Protein AF-A0A0F8Y8J8-F1 (afdb_monomer)

pLDDT: mean 90.87, std 8.99, range [53.91, 97.5]

Nearest PDB structures (foldseek):
  1yz7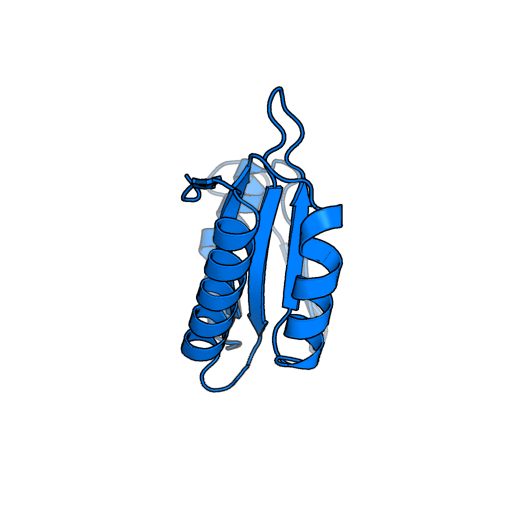-assembly1_A  TM=4.982E-01  e=6.741E-04  Pyrococcus abyssi
  8qzz-assembly1_B  TM=6.254E-01  e=1.191E-02  Homo sapiens
  1yz6-assembly1_A  TM=5.054E-01  e=4.763E-03  Pyrococcus abyssi
  8oz0-assembly1_D  TM=4.915E-01  e=3.578E-02  Homo sapiens
  6bwo-assembly1_A  TM=4.518E-01  e=1.399E+00  Lactiplantibacillus plantarum

Solvent-accessible surface area (backbone atoms only — not comparable to full-atom values): 7573 Å² total; per-residue (Å²): 78,78,40,94,78,50,88,63,59,28,48,76,46,76,57,90,94,44,77,47,78,47,66,48,88,52,66,70,42,28,50,48,39,41,61,76,54,48,43,62,65,46,60,76,65,75,73,54,75,46,76,51,62,36,32,34,24,80,54,60,71,80,78,48,46,67,58,54,53,52,47,40,71,74,37,73,74,44,49,75,46,78,46,76,49,92,67,99,55,68,34,34,37,39,38,33,33,21,70,68,43,85,66,29,66,67,51,42,53,50,51,52,53,51,52,54,50,54,39,49,76,65,68,25,46,80,41,80,69,130

Foldseek 3Di:
DDFPPDDDDWDWDDDPPDIDIGFDPDPVRRCCCCVVPVVVVCVVVDKDKDKDKWKKFPDAPVLCVVVVVVLCVVCVQKDWDKDFDPDPGGMIMIMIMHIRDDVRVVSRVVSVVSSVVSCVVVVMGIGGDD

Sequence (130 aa):
LPNSVGTAPGVKIKEQATEIYILPGVPTEMKSIFRNIITPLLKEKKGKFIEKGFLFSGIGESQIAPYTSELENKYPQLWIKTHPRIGLSVEVEVSVTAFNVENGEGLVDKAINEIKKIIKNLDGKLKERD

Radius of gyration: 19.59 Å; Cα contacts (8 Å, |Δi|>4): 192; chains: 1; bounding box: 46×25×53 Å

Mean predicted aligned error: 6.64 Å

Structure (mmCIF, N/CA/C/O backbone):
data_AF-A0A0F8Y8J8-F1
#
_entry.id   AF-A0A0F8Y8J8-F1
#
loop_
_atom_site.group_PDB
_atom_site.id
_atom_site.type_symbol
_atom_site.label_atom_id
_atom_site.label_alt_id
_atom_site.label_comp_id
_atom_site.label_asym_id
_atom_site.label_entity_id
_atom_site.label_seq_id
_atom_site.pdbx_PDB_ins_code
_atom_site.Cartn_x
_atom_site.Cartn_y
_atom_site.Cartn_z
_atom_site.occupancy
_atom_site.B_iso_or_equiv
_atom_site.auth_seq_id
_atom_site.auth_comp_id
_atom_site.auth_asym_id
_atom_site.auth_atom_id
_atom_site.pdbx_PDB_model_num
ATOM 1 N N . LEU A 1 1 ? -8.623 3.513 25.013 1.00 88.81 1 LEU A N 1
ATOM 2 C CA . LEU A 1 1 ? -7.726 2.674 24.185 1.00 88.81 1 LEU A CA 1
ATOM 3 C C . LEU A 1 1 ? -6.387 2.607 24.906 1.00 88.81 1 LEU A C 1
ATOM 5 O O . LEU A 1 1 ? -5.717 3.635 24.966 1.00 88.81 1 LEU A O 1
ATOM 9 N N . PRO A 1 2 ? -6.053 1.480 25.550 1.00 92.38 2 PRO A N 1
ATOM 10 C CA . PRO A 1 2 ? -4.833 1.380 26.342 1.00 92.38 2 PRO A CA 1
ATOM 11 C C . PRO A 1 2 ? -3.597 1.592 25.467 1.00 92.38 2 PRO A C 1
ATOM 13 O O . PRO A 1 2 ? -3.531 1.090 24.346 1.00 92.38 2 PRO A O 1
ATOM 16 N N . ASN A 1 3 ? -2.635 2.338 25.997 1.00 94.06 3 ASN A N 1
ATOM 17 C CA . ASN A 1 3 ? -1.335 2.559 25.387 1.00 94.06 3 ASN A CA 1
ATOM 18 C C . ASN A 1 3 ? -0.299 1.769 26.187 1.00 94.06 3 ASN A C 1
ATOM 20 O O . ASN A 1 3 ? -0.028 2.102 27.333 1.00 94.06 3 ASN A O 1
ATOM 24 N N . SER A 1 4 ? 0.237 0.694 25.614 1.00 91.81 4 SER A N 1
ATOM 25 C CA . SER A 1 4 ? 1.267 -0.126 26.267 1.00 91.81 4 SER A CA 1
ATOM 26 C C . SER A 1 4 ? 2.691 0.396 26.053 1.00 91.81 4 SER A C 1
ATOM 28 O O . SER A 1 4 ? 3.624 -0.147 26.633 1.00 91.81 4 SER A O 1
ATOM 30 N N . VAL A 1 5 ? 2.868 1.407 25.195 1.00 92.75 5 VAL A N 1
ATOM 31 C CA . VAL A 1 5 ? 4.178 1.929 24.762 1.00 92.75 5 VAL A CA 1
ATOM 32 C C . VAL A 1 5 ? 4.455 3.324 25.333 1.00 92.75 5 VAL A C 1
ATOM 34 O O . VAL A 1 5 ? 5.603 3.750 25.375 1.00 92.75 5 VAL A O 1
ATOM 37 N N . GLY A 1 6 ? 3.425 4.020 25.811 1.00 92.38 6 GLY A N 1
ATOM 38 C 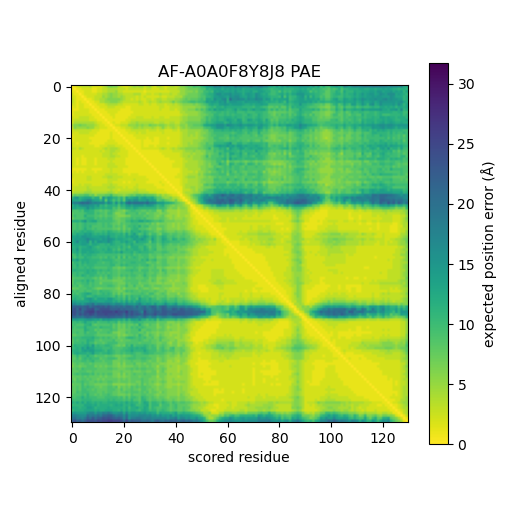CA . GLY A 1 6 ? 3.527 5.337 26.427 1.00 92.38 6 GLY A CA 1
ATOM 39 C C . GLY A 1 6 ? 2.447 5.562 27.476 1.00 92.38 6 GLY A C 1
ATOM 40 O O . GLY A 1 6 ? 1.713 4.650 27.850 1.00 92.38 6 GLY A O 1
ATOM 41 N N . THR A 1 7 ? 2.357 6.792 27.972 1.00 92.38 7 THR A N 1
ATOM 42 C CA . THR A 1 7 ? 1.506 7.136 29.122 1.00 92.38 7 THR A CA 1
ATOM 43 C C . THR A 1 7 ? 0.135 7.672 28.720 1.00 92.38 7 THR A C 1
ATOM 45 O O . THR A 1 7 ? -0.833 7.489 29.457 1.00 92.38 7 THR A O 1
ATOM 48 N N . ALA A 1 8 ? 0.022 8.314 27.554 1.00 92.94 8 ALA A N 1
ATOM 49 C CA . ALA A 1 8 ? -1.232 8.894 27.085 1.00 92.94 8 ALA A CA 1
ATOM 50 C C . ALA A 1 8 ? -2.132 7.810 26.461 1.00 92.94 8 ALA A C 1
ATOM 52 O O . ALA A 1 8 ? -1.750 7.212 25.451 1.00 92.94 8 ALA A O 1
ATOM 53 N N . PRO A 1 9 ? -3.331 7.532 27.003 1.00 94.38 9 PRO A N 1
ATOM 54 C CA . PRO A 1 9 ? -4.257 6.603 26.371 1.00 94.38 9 PRO A CA 1
ATOM 55 C C . PRO A 1 9 ? -4.868 7.221 25.106 1.00 94.38 9 PRO A C 1
ATOM 57 O O . PRO A 1 9 ? -5.028 8.434 24.997 1.00 94.38 9 PRO A O 1
ATOM 60 N N . GLY A 1 10 ? -5.288 6.378 24.164 1.00 95.38 10 GLY A N 1
ATOM 61 C CA . GLY A 1 10 ? -6.171 6.819 23.084 1.00 95.38 10 GLY A CA 1
ATOM 62 C C . GLY A 1 10 ? -7.635 6.876 23.538 1.00 95.38 10 GLY A C 1
ATOM 63 O O . GLY A 1 10 ? -8.047 6.152 24.454 1.00 95.38 10 GLY A O 1
ATOM 64 N N . VAL A 1 11 ? -8.454 7.661 22.843 1.00 96.19 11 VAL A N 1
ATOM 65 C CA . VAL A 1 11 ? -9.891 7.824 23.119 1.00 96.19 11 VAL A CA 1
ATOM 66 C C 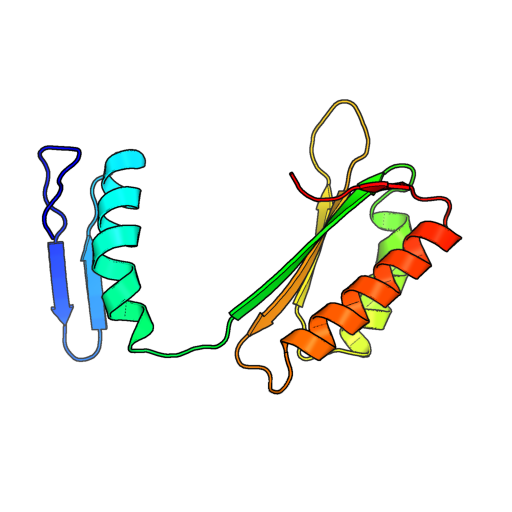. VAL A 1 11 ? -10.708 7.244 21.966 1.00 96.19 11 VAL A C 1
ATOM 68 O O . VAL A 1 11 ? -10.360 7.426 20.802 1.00 96.19 11 VAL A O 1
ATOM 71 N N . LYS A 1 12 ? -11.794 6.534 22.289 1.00 95.25 12 LYS A N 1
ATOM 72 C CA . LYS A 1 12 ? -12.818 6.115 21.325 1.00 95.25 12 LYS A CA 1
ATOM 73 C C . LYS A 1 12 ? -14.119 6.823 21.687 1.00 95.25 12 LYS A C 1
ATOM 75 O O . LYS A 1 12 ? -14.596 6.658 22.806 1.00 95.25 12 LYS A O 1
ATOM 80 N N . ILE A 1 13 ? -14.683 7.568 20.745 1.00 96.25 13 ILE A N 1
ATOM 81 C CA . ILE A 1 13 ? -15.983 8.233 20.866 1.00 96.25 13 ILE A CA 1
ATOM 82 C C . ILE A 1 13 ? -16.907 7.608 19.821 1.00 96.25 13 ILE A C 1
ATOM 84 O O . ILE A 1 13 ? -16.497 7.403 18.679 1.00 96.25 13 ILE A O 1
ATOM 88 N N . LYS A 1 14 ? -18.139 7.271 20.203 1.00 94.50 14 LYS A N 1
ATOM 89 C CA . LYS A 1 14 ? -19.176 6.831 19.265 1.00 94.50 14 LYS A CA 1
ATOM 90 C C . LYS A 1 14 ? -20.260 7.898 19.226 1.00 94.50 14 LYS A C 1
ATOM 92 O O . LYS A 1 14 ? -20.954 8.079 20.219 1.00 94.50 14 LYS A O 1
ATOM 97 N N . GLU A 1 15 ? -20.387 8.563 18.087 1.00 96.19 15 GLU A N 1
ATOM 98 C CA . GLU A 1 15 ? -21.420 9.558 17.816 1.00 96.19 15 GLU A CA 1
ATOM 99 C C . GLU A 1 15 ? -22.329 9.008 16.715 1.00 96.19 15 GLU A C 1
ATOM 101 O O . GLU A 1 15 ? -21.936 8.925 15.552 1.00 96.19 15 GLU A O 1
ATOM 106 N N . GLN A 1 16 ? -23.532 8.566 17.090 1.00 94.44 16 GLN A N 1
ATOM 107 C CA . GLN A 1 16 ? -24.475 7.887 16.191 1.00 94.44 16 GLN A CA 1
ATOM 108 C C . GLN A 1 16 ? -23.830 6.690 15.452 1.00 94.44 16 GLN A C 1
ATOM 110 O O . GLN A 1 16 ? -23.425 5.704 16.080 1.00 94.44 16 GLN A O 1
ATOM 115 N N . ALA A 1 17 ? -23.749 6.761 14.118 1.00 91.62 17 ALA A N 1
ATOM 116 C CA . ALA A 1 17 ? -23.119 5.765 13.252 1.00 91.62 17 ALA A CA 1
ATOM 117 C C . ALA A 1 17 ? -21.600 5.977 13.075 1.00 91.62 17 ALA A C 1
ATOM 119 O O . ALA A 1 17 ? -20.935 5.154 12.443 1.00 91.62 17 ALA A O 1
ATOM 120 N N . THR A 1 18 ? -21.043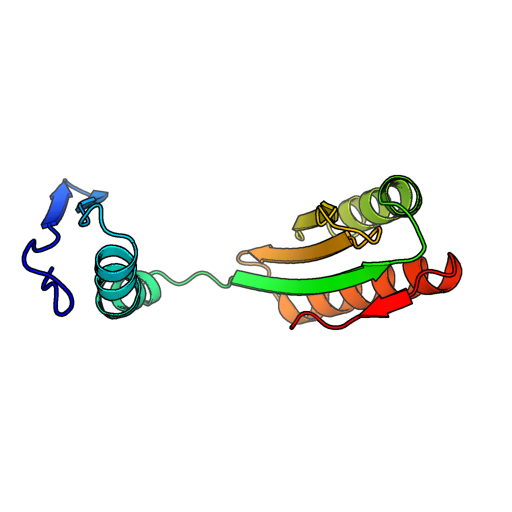 7.048 13.640 1.00 91.81 18 THR A N 1
ATOM 121 C CA . THR A 1 18 ? -19.645 7.452 13.474 1.00 91.81 18 THR A CA 1
ATOM 122 C C . THR A 1 18 ? -18.814 7.030 14.680 1.00 91.81 18 THR A C 1
ATOM 124 O O . THR A 1 18 ? -19.130 7.345 15.827 1.00 91.81 18 THR A O 1
ATOM 127 N N . GLU A 1 19 ? -17.708 6.332 14.430 1.00 92.69 19 GLU A N 1
ATOM 128 C CA . GLU A 1 19 ? -16.701 6.032 15.448 1.00 92.69 19 GLU A CA 1
ATOM 129 C C . GLU A 1 19 ? -15.488 6.943 15.238 1.00 92.69 19 GLU A C 1
ATOM 131 O O . GLU A 1 19 ? -14.859 6.916 14.182 1.00 92.69 19 GLU A O 1
ATOM 136 N N . ILE A 1 20 ? -15.158 7.743 16.249 1.00 95.75 20 ILE A N 1
ATOM 137 C CA . ILE A 1 20 ? -14.031 8.675 16.248 1.00 95.75 20 ILE A CA 1
ATOM 138 C C . ILE A 1 20 ? -12.947 8.111 17.166 1.00 95.75 20 ILE A C 1
ATOM 140 O O . ILE A 1 20 ? -13.199 7.791 18.330 1.00 95.75 20 ILE A O 1
ATOM 144 N N . TYR A 1 21 ? -11.731 8.005 16.640 1.00 96.00 21 TYR A N 1
ATOM 145 C CA . TYR A 1 21 ? -10.561 7.522 17.365 1.00 96.00 21 TYR A CA 1
ATOM 146 C C . TYR A 1 21 ? -9.540 8.652 17.485 1.00 96.00 21 TYR A C 1
ATOM 148 O O . TYR A 1 21 ? -9.076 9.179 16.478 1.00 96.00 21 TYR A O 1
ATOM 156 N N . ILE A 1 22 ? -9.177 9.004 18.717 1.00 96.88 22 ILE A N 1
ATOM 157 C CA . ILE A 1 22 ? -8.150 10.003 19.027 1.00 96.88 22 ILE A CA 1
ATOM 158 C C . ILE A 1 22 ? -6.926 9.245 19.532 1.00 96.88 22 ILE A C 1
ATOM 160 O O . ILE A 1 22 ? -7.028 8.462 20.482 1.00 96.88 22 ILE A O 1
ATOM 164 N N . LEU A 1 23 ? -5.781 9.442 18.882 1.00 97.12 23 LEU A N 1
ATOM 165 C CA . LEU A 1 23 ? -4.544 8.712 19.158 1.00 97.12 23 LEU A CA 1
ATOM 166 C C . LEU A 1 23 ? -3.431 9.649 19.655 1.00 97.12 23 LEU A C 1
ATOM 168 O O . LEU A 1 23 ? -3.460 10.837 19.332 1.00 97.12 23 LEU A O 1
ATOM 172 N N . PRO A 1 24 ? -2.441 9.129 20.409 1.00 96.38 24 PRO A N 1
ATOM 173 C CA . PRO A 1 24 ? -1.256 9.889 20.798 1.00 96.38 24 PRO A CA 1
ATOM 174 C C . PRO A 1 24 ? -0.486 10.420 19.584 1.00 96.38 24 PRO A C 1
ATOM 176 O O . PRO A 1 24 ? -0.450 9.777 18.537 1.00 96.38 24 PRO A O 1
ATOM 179 N N . GLY A 1 25 ? 0.186 11.563 19.745 1.00 96.31 25 GLY A N 1
ATOM 180 C CA . GLY A 1 25 ? 0.992 12.162 18.674 1.00 96.31 25 GLY A CA 1
ATOM 181 C C . GLY A 1 25 ? 2.289 11.404 18.364 1.00 96.31 25 GLY A C 1
ATOM 182 O O . GLY A 1 25 ? 2.836 11.543 17.273 1.00 96.31 25 GLY A O 1
ATOM 183 N N . VAL A 1 26 ? 2.787 10.586 19.298 1.00 96.81 26 VAL A N 1
ATOM 184 C CA . VAL A 1 26 ? 4.028 9.822 19.121 1.00 96.81 26 VAL A CA 1
ATOM 185 C C . VAL A 1 26 ? 3.779 8.643 18.165 1.00 96.81 26 VAL A C 1
ATOM 187 O O . VAL A 1 26 ? 2.956 7.774 18.470 1.00 96.81 26 VAL A O 1
ATOM 190 N N . PRO A 1 27 ? 4.493 8.541 17.023 1.00 95.88 27 PRO A N 1
ATOM 191 C CA . PRO A 1 27 ? 4.183 7.544 15.997 1.00 95.88 27 PRO A CA 1
ATOM 192 C C . PRO A 1 27 ? 4.249 6.088 16.467 1.00 95.88 27 PRO A C 1
ATOM 194 O O . PRO A 1 27 ? 3.473 5.262 15.991 1.00 95.88 27 PRO A O 1
ATOM 197 N N . THR A 1 28 ? 5.172 5.743 17.366 1.00 96.12 28 THR A N 1
ATOM 198 C CA . THR A 1 28 ? 5.312 4.379 17.903 1.00 96.12 28 THR A CA 1
ATOM 199 C C . THR A 1 28 ? 4.110 3.988 18.765 1.00 96.12 28 THR A C 1
ATOM 201 O O . THR A 1 28 ? 3.551 2.906 18.576 1.00 96.12 28 THR A O 1
ATOM 204 N N . GLU A 1 29 ? 3.654 4.889 19.635 1.00 97.00 29 GLU A N 1
ATOM 205 C CA . GLU A 1 29 ? 2.461 4.716 20.472 1.00 97.00 29 GLU A CA 1
ATOM 206 C C . GLU A 1 29 ? 1.187 4.622 19.624 1.00 97.00 29 GLU A C 1
ATOM 208 O O . GLU A 1 29 ? 0.427 3.656 19.733 1.00 97.00 29 GLU A O 1
ATOM 213 N N . MET A 1 30 ? 0.997 5.579 18.707 1.00 96.31 30 MET A N 1
ATOM 214 C CA . MET A 1 30 ? -0.120 5.606 17.761 1.00 96.31 30 MET A CA 1
ATOM 215 C C . MET A 1 30 ? -0.217 4.293 16.973 1.00 96.31 30 MET A C 1
ATOM 217 O O . MET A 1 30 ? -1.284 3.676 16.910 1.00 96.31 30 MET A O 1
ATOM 221 N N . LYS A 1 31 ? 0.903 3.840 16.389 1.00 95.50 31 LYS A N 1
ATOM 222 C CA . LYS A 1 31 ? 0.964 2.597 15.604 1.00 95.50 31 LYS A CA 1
ATOM 223 C C . LYS A 1 31 ? 0.650 1.370 16.458 1.00 95.50 31 LYS A C 1
ATOM 225 O O . LYS A 1 31 ? -0.023 0.472 15.956 1.00 95.50 31 LYS A O 1
ATOM 230 N N . SER A 1 32 ? 1.102 1.326 17.715 1.00 95.31 32 SER A N 1
ATOM 231 C CA . SER A 1 32 ? 0.801 0.221 18.635 1.00 95.31 32 SER A CA 1
ATOM 232 C C . SER A 1 32 ? -0.704 0.099 18.885 1.00 95.31 32 SER A C 1
ATOM 234 O O . SER A 1 32 ? -1.288 -0.958 18.638 1.00 95.31 32 SER A O 1
ATOM 236 N N . ILE A 1 33 ? -1.360 1.201 19.269 1.00 95.50 33 ILE A N 1
ATOM 237 C CA . ILE A 1 33 ? -2.813 1.226 19.509 1.00 95.50 33 ILE A CA 1
ATOM 238 C C . ILE A 1 33 ? -3.577 0.854 18.233 1.00 95.50 33 ILE A C 1
ATOM 240 O O . ILE A 1 33 ? -4.490 0.025 18.261 1.00 95.50 33 ILE A O 1
ATOM 244 N N . PHE A 1 34 ? -3.198 1.444 17.096 1.00 95.25 34 PHE A N 1
ATOM 245 C CA . PHE A 1 34 ? -3.902 1.222 15.839 1.00 95.25 34 PHE A CA 1
ATOM 246 C C . PHE A 1 34 ? -3.815 -0.237 15.375 1.00 95.25 34 PHE A C 1
ATOM 248 O O . PHE A 1 34 ? -4.832 -0.838 15.025 1.00 95.25 34 PHE A O 1
ATOM 255 N N . ARG A 1 35 ? -2.619 -0.835 15.394 1.00 93.19 35 ARG A N 1
ATOM 256 C CA . ARG A 1 35 ? -2.403 -2.211 14.917 1.00 93.19 35 ARG A CA 1
ATOM 257 C C . ARG A 1 35 ? -3.010 -3.255 15.847 1.00 93.19 35 ARG A C 1
ATOM 259 O O . ARG A 1 35 ? -3.647 -4.185 15.366 1.00 93.19 35 ARG A O 1
ATOM 266 N N . ASN A 1 36 ? -2.831 -3.092 17.156 1.00 92.75 36 ASN A N 1
ATOM 267 C CA . ASN A 1 36 ? -3.181 -4.131 18.125 1.00 92.75 36 ASN A CA 1
ATOM 268 C C . ASN A 1 36 ? -4.642 -4.060 18.583 1.00 92.75 36 ASN A C 1
ATOM 270 O O . ASN A 1 36 ? -5.180 -5.066 19.032 1.00 92.75 36 ASN A O 1
ATOM 274 N N . ILE A 1 37 ? -5.287 -2.891 18.483 1.00 92.00 37 ILE A N 1
ATOM 275 C CA . ILE A 1 37 ? -6.632 -2.670 19.036 1.00 92.00 37 ILE A CA 1
ATOM 276 C C . ILE A 1 37 ? -7.616 -2.240 17.952 1.00 92.00 37 ILE A C 1
ATOM 278 O O . ILE A 1 37 ? -8.660 -2.864 17.795 1.00 92.00 37 ILE A O 1
ATOM 282 N N . ILE A 1 38 ? -7.302 -1.198 17.176 1.00 92.12 38 ILE A N 1
ATOM 283 C CA . ILE A 1 38 ? -8.251 -0.650 16.189 1.00 92.12 38 ILE A CA 1
ATOM 284 C C . ILE A 1 38 ? -8.393 -1.578 14.980 1.00 92.12 38 ILE A C 1
ATOM 286 O O . ILE A 1 38 ? -9.507 -1.856 14.546 1.00 92.12 38 ILE A O 1
ATOM 290 N N . THR A 1 39 ? -7.285 -2.092 14.448 1.00 89.56 39 THR A N 1
ATOM 291 C CA . THR A 1 39 ? -7.293 -2.945 13.250 1.00 89.56 39 THR A CA 1
ATOM 292 C C . THR A 1 39 ? -8.163 -4.201 13.432 1.00 89.56 39 THR A C 1
ATOM 294 O O . THR A 1 39 ? -8.961 -4.473 12.537 1.00 89.56 39 THR A O 1
ATOM 297 N N . PRO A 1 40 ? -8.098 -4.948 14.557 1.00 87.94 40 PRO A N 1
ATOM 298 C CA . PRO A 1 40 ? -9.032 -6.046 14.827 1.00 87.94 40 PRO A CA 1
ATOM 299 C C . PRO A 1 40 ? -10.509 -5.634 14.784 1.00 87.94 40 PRO A C 1
ATOM 301 O O . PRO A 1 40 ? -11.299 -6.327 14.153 1.00 87.94 40 PRO A O 1
ATOM 304 N N . LEU A 1 41 ? -10.864 -4.482 15.367 1.00 86.25 41 LEU A N 1
ATOM 305 C CA . LEU A 1 41 ? -12.239 -3.957 15.347 1.00 86.25 41 LEU A CA 1
ATOM 306 C C . LEU A 1 41 ? -12.697 -3.599 13.924 1.00 86.25 41 LEU A C 1
ATOM 308 O O . LEU A 1 41 ? -13.858 -3.778 13.571 1.00 86.25 41 LEU A O 1
ATOM 312 N N . LEU A 1 42 ? -11.786 -3.092 13.089 1.00 83.00 42 LEU A N 1
ATOM 313 C CA . LEU A 1 42 ? -12.085 -2.755 11.696 1.00 83.00 42 LEU A CA 1
ATOM 314 C C . LEU A 1 42 ? -12.164 -3.986 10.789 1.00 83.00 42 LEU A C 1
ATOM 316 O O . LEU A 1 42 ? -12.924 -3.962 9.829 1.00 83.00 42 LEU A O 1
ATOM 320 N N . LYS A 1 43 ? -11.438 -5.073 11.085 1.00 71.06 43 LYS A N 1
ATOM 321 C CA . LYS A 1 43 ? -11.514 -6.326 10.308 1.00 71.06 43 LYS A CA 1
ATOM 322 C C . LYS A 1 43 ? -12.911 -6.952 10.314 1.00 71.06 43 LYS A C 1
ATOM 324 O O . LYS A 1 43 ? -13.249 -7.674 9.377 1.00 71.06 43 LYS A O 1
ATOM 329 N N . GLU A 1 44 ? -13.725 -6.665 11.328 1.00 63.22 44 GLU A N 1
ATOM 330 C CA . GLU A 1 44 ? -15.138 -7.061 11.359 1.00 63.22 44 GLU A CA 1
ATOM 331 C C . GLU A 1 44 ? -15.945 -6.373 10.240 1.00 63.22 44 GLU A C 1
ATOM 333 O O . GLU A 1 4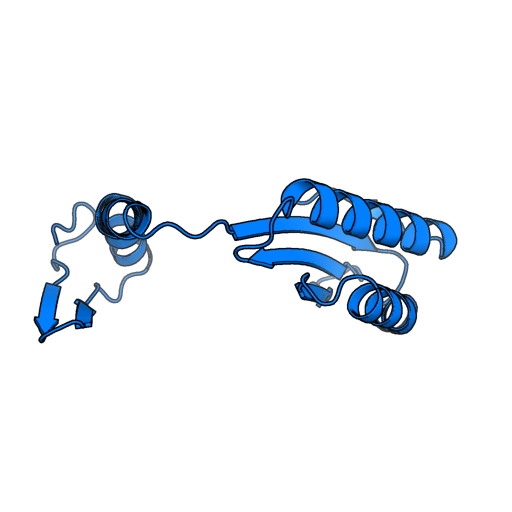4 ? -16.859 -6.970 9.670 1.00 63.22 44 GLU A O 1
ATOM 338 N N . LYS A 1 45 ? -15.546 -5.157 9.837 1.00 63.19 45 LYS A N 1
ATOM 339 C CA . LYS A 1 45 ? -16.085 -4.409 8.692 1.00 63.19 45 LYS A CA 1
ATOM 340 C C . LYS A 1 45 ? -15.297 -4.794 7.430 1.00 63.19 45 LYS A C 1
ATOM 342 O O . LYS A 1 45 ? -14.365 -4.114 7.010 1.00 63.19 45 LYS A O 1
ATOM 347 N N . LYS A 1 46 ? -15.623 -5.958 6.860 1.00 66.12 46 LYS A N 1
ATOM 348 C CA . LYS A 1 46 ? -14.857 -6.582 5.766 1.00 66.12 46 LYS A CA 1
ATOM 349 C C . LYS A 1 46 ? -14.836 -5.740 4.482 1.00 66.12 46 LYS A C 1
ATOM 351 O O . LYS A 1 46 ? -15.878 -5.469 3.895 1.00 66.12 46 LYS A O 1
ATOM 356 N N . GLY A 1 47 ? -13.628 -5.468 3.993 1.00 72.69 47 GLY A N 1
ATOM 357 C CA . GLY A 1 47 ? -13.326 -5.184 2.591 1.00 72.69 47 GLY A CA 1
ATOM 358 C C . GLY A 1 47 ? -12.128 -6.030 2.144 1.00 72.69 47 GLY A C 1
ATOM 359 O O . GLY A 1 47 ? -11.251 -6.336 2.953 1.00 72.69 47 GLY A O 1
ATOM 360 N N . LYS A 1 48 ? -12.095 -6.462 0.881 1.00 83.88 48 LYS A N 1
ATOM 361 C CA . LYS A 1 48 ? -10.948 -7.159 0.282 1.00 83.88 48 LYS A CA 1
ATOM 362 C C . LYS A 1 48 ? -10.029 -6.116 -0.348 1.00 83.88 48 LYS A C 1
ATOM 364 O O . LYS A 1 48 ? -10.367 -5.559 -1.384 1.00 83.88 48 LYS A O 1
ATOM 369 N N . PHE A 1 49 ? -8.890 -5.848 0.281 1.00 89.00 49 PHE A N 1
ATOM 370 C CA . PHE A 1 49 ? -7.845 -4.983 -0.265 1.00 89.00 49 PHE A CA 1
ATOM 371 C C . PHE A 1 49 ? -6.646 -5.841 -0.657 1.00 89.00 49 PHE A C 1
ATOM 373 O O . PHE A 1 49 ? -6.142 -6.606 0.166 1.00 89.00 49 PHE A O 1
ATOM 380 N N . ILE A 1 50 ? -6.214 -5.729 -1.908 1.00 92.25 50 ILE A N 1
ATOM 381 C CA . ILE A 1 50 ? -5.064 -6.451 -2.452 1.00 92.25 50 ILE A CA 1
ATOM 382 C C . ILE A 1 50 ? -4.181 -5.417 -3.129 1.00 92.25 50 ILE A C 1
ATOM 384 O O . ILE A 1 50 ? -4.651 -4.713 -4.012 1.00 92.25 50 ILE A O 1
ATOM 388 N N . GLU A 1 51 ? -2.916 -5.340 -2.738 1.00 94.50 51 GLU A N 1
ATOM 389 C CA . GLU A 1 51 ? -1.913 -4.505 -3.392 1.00 94.50 51 GLU A CA 1
ATOM 390 C C . GLU A 1 51 ? -0.666 -5.355 -3.626 1.00 94.50 51 GLU A C 1
ATOM 392 O O . GLU A 1 51 ? -0.160 -5.997 -2.702 1.00 94.50 51 GLU A O 1
ATOM 397 N N . LYS A 1 52 ? -0.179 -5.376 -4.867 1.00 95.19 52 LYS A N 1
ATOM 398 C CA . LYS A 1 52 ? 1.116 -5.965 -5.223 1.00 95.19 52 LYS A CA 1
ATOM 399 C C . LYS A 1 52 ? 1.936 -4.911 -5.950 1.00 95.19 52 LYS A C 1
ATOM 401 O O . LYS A 1 52 ? 1.393 -4.056 -6.644 1.00 95.19 52 LYS A O 1
ATOM 406 N N . GLY A 1 53 ? 3.250 -4.968 -5.794 1.00 93.88 53 GLY A N 1
ATOM 407 C CA . GLY A 1 53 ? 4.146 -4.008 -6.419 1.00 93.88 53 GLY A CA 1
ATOM 408 C C . GLY A 1 53 ? 5.560 -4.540 -6.563 1.00 93.88 53 GLY A C 1
ATOM 409 O O . GLY A 1 53 ? 5.916 -5.555 -5.965 1.00 93.88 53 GLY A O 1
ATOM 410 N N . PHE A 1 54 ? 6.348 -3.870 -7.393 1.00 94.25 54 PHE A N 1
ATOM 411 C CA . PHE A 1 54 ? 7.751 -4.191 -7.637 1.00 94.25 54 PHE A CA 1
ATOM 412 C C . PHE A 1 54 ? 8.518 -2.929 -8.037 1.00 94.25 54 PHE A C 1
ATOM 414 O O . PHE A 1 54 ? 7.923 -1.900 -8.365 1.00 94.25 54 PHE A O 1
ATOM 421 N N . LEU A 1 55 ? 9.844 -3.020 -8.004 1.00 93.44 55 LEU A N 1
ATOM 422 C CA . LEU A 1 55 ? 10.740 -1.948 -8.413 1.00 93.44 55 LEU A CA 1
ATOM 423 C C . LEU A 1 55 ? 11.293 -2.240 -9.808 1.00 93.44 55 LEU A C 1
ATOM 425 O O . LEU A 1 55 ? 11.528 -3.395 -10.176 1.00 93.44 55 LEU A O 1
ATOM 429 N N . PHE A 1 56 ? 11.546 -1.196 -10.583 1.00 92.88 56 PHE A N 1
ATOM 430 C CA . PHE A 1 56 ? 12.334 -1.307 -11.801 1.00 92.88 56 PHE A CA 1
ATOM 431 C C . PHE A 1 56 ? 13.299 -0.135 -11.960 1.00 92.88 56 PHE A C 1
ATOM 433 O O . PHE A 1 56 ? 13.139 0.911 -11.339 1.00 92.88 56 PHE A O 1
ATOM 440 N N . SER A 1 57 ? 14.321 -0.326 -12.786 1.00 92.75 57 SER A N 1
ATOM 441 C CA . SER A 1 57 ? 15.310 0.698 -13.131 1.00 92.75 57 SER A CA 1
ATOM 442 C C . SER A 1 57 ? 15.756 0.565 -14.587 1.00 92.75 57 SER A C 1
ATOM 444 O O . SER A 1 57 ? 15.375 -0.377 -15.281 1.00 92.75 57 SER A O 1
ATOM 446 N N . GLY A 1 58 ? 16.564 1.512 -15.063 1.00 89.19 58 GLY A N 1
ATOM 447 C CA . GLY A 1 58 ? 17.100 1.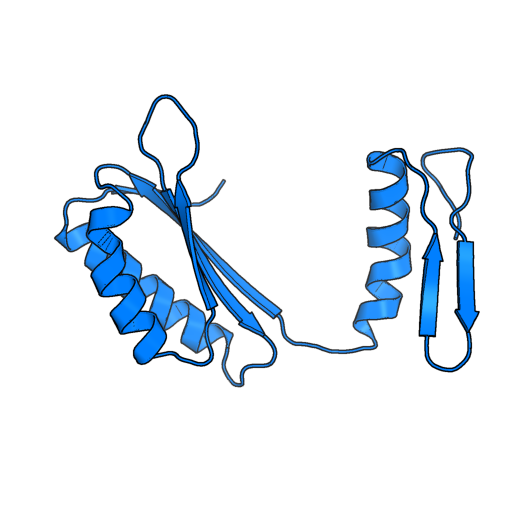516 -16.431 1.00 89.19 58 GLY A CA 1
ATOM 448 C C . GLY A 1 58 ? 16.200 2.201 -17.461 1.00 89.19 58 GLY A C 1
ATOM 449 O O . GLY A 1 58 ? 16.691 2.575 -18.519 1.00 89.19 58 GLY A O 1
ATOM 450 N N . ILE A 1 59 ? 14.933 2.445 -17.121 1.00 90.44 59 ILE A N 1
ATOM 451 C CA . ILE A 1 59 ? 13.999 3.276 -17.888 1.00 90.44 59 ILE A CA 1
ATOM 452 C C . ILE A 1 59 ? 13.252 4.226 -16.951 1.00 90.44 59 ILE A C 1
ATOM 454 O O . ILE A 1 59 ? 13.088 3.938 -15.764 1.00 90.44 59 ILE A O 1
ATOM 458 N N . GLY A 1 60 ? 12.825 5.370 -17.478 1.00 88.31 60 GLY A N 1
ATOM 459 C CA . GLY A 1 60 ? 12.061 6.372 -16.739 1.00 88.31 60 GLY A CA 1
ATOM 460 C C . GLY A 1 60 ? 10.558 6.088 -16.708 1.00 88.31 60 GLY A C 1
ATOM 461 O O . GLY A 1 60 ? 10.022 5.355 -17.538 1.00 88.31 60 GLY A O 1
ATOM 462 N N . GLU A 1 61 ? 9.857 6.737 -15.778 1.00 87.56 61 GLU A N 1
ATOM 463 C CA . GLU A 1 61 ? 8.393 6.667 -15.652 1.00 87.56 61 GLU A CA 1
ATOM 464 C C . GLU A 1 61 ? 7.671 7.100 -16.938 1.00 87.56 61 GLU A C 1
ATOM 466 O O . GLU A 1 61 ? 6.735 6.438 -17.384 1.00 87.56 61 GLU A O 1
ATOM 471 N N . SER A 1 62 ? 8.155 8.157 -17.597 1.00 89.75 62 SER A N 1
ATOM 472 C CA . SER A 1 62 ? 7.577 8.659 -18.850 1.00 89.75 62 SER A CA 1
ATOM 473 C C . SER A 1 62 ? 7.570 7.623 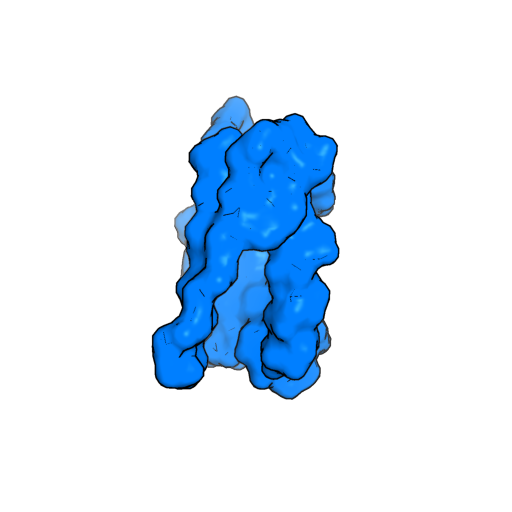-19.976 1.00 89.75 62 SER A C 1
ATOM 475 O O . SER A 1 62 ? 6.698 7.672 -20.839 1.00 89.75 62 SER A O 1
ATOM 477 N N . GLN A 1 63 ? 8.508 6.670 -19.965 1.00 91.81 63 GLN A N 1
ATOM 478 C CA . GLN A 1 63 ? 8.591 5.618 -20.980 1.00 91.81 63 GLN A CA 1
ATOM 479 C C . GLN A 1 63 ? 7.528 4.534 -20.778 1.00 91.81 63 GLN A C 1
ATOM 481 O O . GLN A 1 63 ? 7.097 3.924 -21.754 1.00 91.81 63 GLN A O 1
ATOM 486 N N . ILE A 1 64 ? 7.092 4.295 -19.537 1.00 92.69 64 ILE A N 1
ATOM 487 C CA . ILE A 1 64 ? 6.066 3.288 -19.233 1.00 92.69 64 ILE A CA 1
ATOM 488 C C . ILE A 1 64 ? 4.648 3.874 -19.170 1.00 92.69 64 ILE A C 1
ATOM 490 O O . ILE A 1 64 ? 3.686 3.121 -19.300 1.00 92.69 64 ILE A O 1
ATOM 494 N N . ALA A 1 65 ? 4.514 5.198 -19.028 1.00 92.12 65 ALA A N 1
ATOM 495 C CA . ALA A 1 65 ? 3.238 5.896 -18.852 1.00 92.12 65 ALA A CA 1
ATOM 496 C C . ALA A 1 65 ? 2.163 5.602 -19.927 1.00 92.12 65 ALA A C 1
ATOM 498 O O . ALA A 1 65 ? 0.996 5.421 -19.562 1.00 92.12 65 ALA A O 1
ATOM 499 N N . PRO A 1 66 ? 2.490 5.499 -21.236 1.00 94.75 66 PRO A N 1
ATOM 500 C CA . PRO A 1 66 ? 1.492 5.126 -22.242 1.00 94.75 66 PRO A CA 1
ATOM 501 C C . PRO A 1 66 ? 0.919 3.725 -21.993 1.00 94.75 66 PRO A C 1
ATOM 503 O O . PRO A 1 66 ? -0.289 3.520 -22.062 1.00 94.75 66 PRO A O 1
ATOM 506 N N . TYR A 1 67 ? 1.775 2.776 -21.611 1.00 94.19 67 TYR A N 1
ATOM 507 C CA . TYR A 1 67 ? 1.382 1.389 -21.378 1.00 94.19 67 TYR A CA 1
ATOM 508 C C . TYR A 1 67 ? 0.609 1.204 -20.070 1.00 94.19 67 TYR A C 1
ATOM 510 O O . TYR A 1 67 ? -0.309 0.388 -20.004 1.00 94.19 67 TYR A O 1
ATOM 518 N N . THR A 1 68 ? 0.951 1.954 -19.018 1.00 92.38 68 THR A N 1
ATOM 519 C CA . THR A 1 68 ? 0.147 1.953 -17.788 1.00 92.38 68 THR A CA 1
ATOM 520 C C . THR A 1 68 ? -1.238 2.534 -18.052 1.00 92.38 68 THR A C 1
ATOM 522 O O . THR A 1 68 ? -2.214 1.955 -17.590 1.00 92.38 68 THR A O 1
ATOM 525 N N . SER A 1 69 ? -1.345 3.579 -18.881 1.00 94.31 69 SER A N 1
ATOM 526 C CA . SER A 1 69 ? -2.638 4.151 -19.295 1.00 94.31 69 SER A CA 1
ATOM 527 C C . SER A 1 69 ? -3.487 3.147 -20.093 1.00 94.31 69 SER A C 1
ATOM 529 O O . SER A 1 69 ? -4.697 3.039 -19.899 1.00 94.31 69 SER A O 1
ATOM 531 N N . GLU A 1 70 ? -2.877 2.359 -20.984 1.00 96.06 70 GLU A N 1
ATOM 532 C CA . GLU A 1 70 ? -3.573 1.267 -21.685 1.00 96.06 70 GLU A CA 1
ATOM 533 C C . GLU A 1 70 ? -4.070 0.184 -20.718 1.00 96.06 70 GLU A C 1
ATOM 535 O O . GLU A 1 70 ? -5.193 -0.309 -20.850 1.00 96.06 70 GLU A O 1
ATOM 540 N N . LEU A 1 71 ? -3.258 -0.172 -19.720 1.00 95.19 71 LEU A N 1
ATOM 541 C CA . LEU A 1 71 ? -3.633 -1.152 -18.704 1.00 95.19 71 LEU A CA 1
ATOM 542 C C . LEU A 1 71 ? -4.735 -0.651 -17.772 1.00 95.19 71 LEU A C 1
ATOM 544 O O . LEU A 1 71 ? -5.596 -1.446 -17.409 1.00 95.19 71 LEU A O 1
ATOM 548 N N . GLU A 1 72 ? -4.750 0.634 -17.424 1.00 94.62 72 GLU A N 1
ATOM 549 C CA . GLU A 1 72 ? -5.848 1.259 -16.676 1.00 94.62 72 GLU A CA 1
ATOM 550 C C . GLU A 1 72 ? -7.165 1.171 -17.455 1.00 94.62 72 GLU A C 1
ATOM 552 O O . GLU A 1 72 ? -8.191 0.787 -16.897 1.00 94.62 72 GLU A O 1
ATOM 557 N N . ASN A 1 73 ? -7.132 1.417 -18.769 1.00 96.06 73 ASN A N 1
ATOM 558 C CA . ASN A 1 73 ? -8.307 1.248 -19.628 1.00 96.06 73 ASN A CA 1
ATOM 559 C C . ASN A 1 73 ? -8.746 -0.222 -19.749 1.00 96.06 73 ASN A C 1
ATOM 561 O O . ASN A 1 73 ? -9.939 -0.515 -19.826 1.00 96.06 73 ASN A O 1
ATOM 565 N N . LYS A 1 74 ? -7.792 -1.159 -19.768 1.00 97.00 74 LYS A N 1
ATOM 566 C CA . LYS A 1 74 ? -8.057 -2.605 -19.840 1.00 97.00 74 LYS A CA 1
ATOM 567 C C . LYS A 1 74 ? -8.579 -3.179 -18.518 1.00 97.00 74 LYS A C 1
ATOM 569 O O . LYS A 1 74 ? -9.373 -4.120 -18.531 1.00 97.00 74 LYS A O 1
ATOM 574 N N . TYR A 1 75 ? -8.125 -2.633 -17.394 1.00 96.50 75 TYR A N 1
ATOM 575 C CA . TYR A 1 75 ? -8.458 -3.061 -16.040 1.00 96.50 75 TYR A CA 1
ATOM 576 C C . TYR A 1 75 ? -9.024 -1.890 -15.217 1.00 96.50 75 TYR A C 1
ATOM 578 O O . TYR A 1 75 ? -8.426 -1.519 -14.207 1.00 96.50 75 TYR A O 1
ATOM 586 N N . PRO A 1 76 ? -10.193 -1.328 -15.584 1.00 95.88 76 PRO A N 1
ATOM 587 C CA . PRO A 1 76 ? -10.755 -0.139 -14.927 1.00 95.88 76 PRO A CA 1
ATOM 588 C C . PRO A 1 76 ? -11.100 -0.343 -13.440 1.00 95.88 76 PRO A C 1
ATOM 590 O O . PRO A 1 76 ? -11.328 0.613 -12.706 1.00 95.88 76 PRO A O 1
ATOM 593 N N . GLN A 1 77 ? -11.160 -1.594 -12.982 1.00 95.50 77 GLN A N 1
ATOM 594 C CA . GLN A 1 77 ? -11.368 -1.981 -11.587 1.00 95.50 77 GLN A CA 1
ATOM 595 C C . GLN A 1 77 ? -10.077 -2.019 -10.750 1.00 95.50 77 GLN A C 1
ATOM 597 O O . GLN A 1 77 ? -10.143 -2.232 -9.539 1.00 95.50 77 GLN A O 1
ATOM 602 N N . LEU A 1 78 ? -8.909 -1.884 -11.382 1.00 96.94 78 LEU A N 1
ATOM 603 C CA . LEU A 1 78 ? -7.614 -1.837 -10.714 1.00 96.94 78 LEU A CA 1
ATOM 604 C C . LEU A 1 78 ? -7.111 -0.396 -10.650 1.00 96.94 78 LEU A C 1
ATOM 606 O O . LEU A 1 78 ? -7.318 0.396 -11.562 1.00 96.94 78 LEU A O 1
ATOM 610 N N . TRP A 1 79 ? -6.395 -0.078 -9.579 1.00 96.56 79 TRP A N 1
ATOM 611 C CA . TRP A 1 79 ? -5.664 1.172 -9.444 1.00 96.56 79 TRP A CA 1
ATOM 612 C C . TRP A 1 79 ? -4.180 0.907 -9.676 1.00 96.56 79 TRP A C 1
ATOM 614 O O . TRP A 1 79 ? -3.556 0.194 -8.887 1.00 96.56 79 TRP A O 1
ATOM 624 N N . ILE A 1 80 ? -3.625 1.453 -10.755 1.00 96.38 80 ILE A N 1
ATOM 625 C CA . ILE A 1 80 ? -2.212 1.314 -11.112 1.00 96.38 80 ILE A CA 1
ATOM 626 C C . ILE A 1 80 ? -1.516 2.630 -10.771 1.00 96.38 80 ILE A C 1
ATOM 628 O O . ILE A 1 80 ? -2.020 3.707 -11.064 1.00 96.38 80 ILE A O 1
ATOM 632 N N . LYS A 1 81 ? -0.368 2.559 -10.102 1.00 94.06 81 LYS A N 1
ATOM 633 C CA . LYS A 1 81 ? 0.415 3.740 -9.742 1.00 94.06 81 LYS A CA 1
ATOM 634 C C . LYS A 1 81 ? 1.891 3.498 -10.001 1.00 94.06 81 LYS A C 1
ATOM 636 O O . LYS A 1 81 ? 2.427 2.443 -9.668 1.00 94.06 81 LYS A O 1
ATOM 641 N N . THR A 1 82 ? 2.549 4.524 -10.516 1.00 92.69 82 THR A N 1
ATOM 642 C CA . THR A 1 82 ? 4.001 4.631 -10.615 1.00 92.69 82 THR A CA 1
ATOM 643 C C . THR A 1 82 ? 4.505 5.698 -9.648 1.00 92.69 82 THR A C 1
ATOM 645 O O . THR A 1 82 ? 3.820 6.683 -9.359 1.00 92.69 82 THR A O 1
ATOM 648 N N . HIS A 1 83 ? 5.676 5.475 -9.058 1.00 90.06 83 HIS A N 1
ATOM 649 C CA . HIS A 1 83 ? 6.308 6.460 -8.192 1.00 90.06 83 HIS A CA 1
ATOM 650 C C . HIS A 1 83 ? 7.833 6.383 -8.300 1.00 90.06 83 HIS A C 1
ATOM 652 O O . HIS A 1 83 ? 8.406 5.338 -7.981 1.00 90.06 83 HIS A O 1
ATOM 658 N N . PRO A 1 84 ? 8.518 7.460 -8.716 1.00 87.75 84 PRO A N 1
ATOM 659 C CA . PRO A 1 84 ? 9.970 7.481 -8.726 1.00 87.75 84 PRO A CA 1
ATOM 660 C C . PRO A 1 84 ? 10.491 7.484 -7.287 1.00 87.75 84 PRO A C 1
ATOM 662 O O . PRO A 1 84 ? 10.066 8.288 -6.454 1.00 87.75 84 PRO A O 1
ATOM 665 N N . ARG A 1 85 ? 11.437 6.597 -6.985 1.00 83.88 85 ARG A N 1
ATOM 666 C CA . ARG A 1 85 ? 12.188 6.659 -5.734 1.00 83.88 85 ARG A CA 1
ATOM 667 C C . ARG A 1 85 ? 13.314 7.670 -5.889 1.00 83.88 85 ARG A C 1
ATOM 669 O O . ARG A 1 85 ? 14.137 7.580 -6.793 1.00 83.88 85 ARG A O 1
ATOM 676 N N . ILE A 1 86 ? 13.338 8.647 -4.991 1.00 69.50 86 ILE A N 1
ATOM 677 C CA . ILE A 1 86 ? 14.378 9.675 -4.959 1.00 69.50 86 ILE A CA 1
ATOM 678 C C . ILE A 1 86 ? 15.665 9.033 -4.416 1.00 69.50 86 ILE A C 1
ATOM 680 O O . ILE A 1 86 ? 15.683 8.551 -3.284 1.00 69.50 86 ILE A O 1
ATOM 684 N N . GLY A 1 87 ? 16.732 9.012 -5.221 1.00 66.31 87 GLY A N 1
ATOM 685 C CA . GLY A 1 87 ? 18.020 8.391 -4.889 1.00 66.31 87 GLY A CA 1
ATOM 686 C C . GLY A 1 87 ? 19.070 8.545 -6.001 1.00 66.31 87 GLY A C 1
ATOM 687 O O . GLY A 1 87 ? 18.833 9.233 -6.989 1.00 66.31 87 GLY A O 1
ATOM 688 N N . LEU A 1 88 ? 20.243 7.912 -5.840 1.00 54.22 88 LEU A N 1
ATOM 689 C CA . LEU A 1 88 ? 21.364 7.973 -6.804 1.00 54.22 88 LEU A CA 1
ATOM 690 C C . LEU A 1 88 ? 21.080 7.255 -8.137 1.00 54.22 88 LEU A C 1
ATOM 692 O O . LEU A 1 88 ? 21.738 7.527 -9.138 1.00 54.22 88 LEU A O 1
ATOM 696 N N . SER A 1 89 ? 20.117 6.336 -8.153 1.00 63.62 89 SER A N 1
ATOM 697 C CA . SER A 1 89 ? 19.691 5.572 -9.326 1.00 63.62 89 SER A CA 1
ATOM 698 C C . SER A 1 89 ? 18.224 5.852 -9.635 1.00 63.62 89 SER A C 1
ATOM 700 O O . SER A 1 89 ? 17.415 5.944 -8.715 1.00 63.62 89 SER A O 1
ATOM 702 N N . VAL A 1 90 ? 17.875 5.937 -10.925 1.00 74.31 90 VAL A N 1
ATOM 703 C CA . VAL A 1 90 ? 16.481 6.020 -11.391 1.00 74.31 90 VAL A CA 1
ATOM 704 C C . VAL A 1 90 ? 15.804 4.672 -11.125 1.00 74.31 90 VAL A C 1
ATOM 706 O O . VAL A 1 90 ? 15.818 3.775 -11.968 1.00 74.31 90 VAL A O 1
ATOM 709 N N . GLU A 1 91 ? 15.287 4.508 -9.911 1.00 88.69 91 GLU A N 1
ATOM 710 C CA . GLU A 1 91 ? 14.401 3.416 -9.520 1.00 88.69 91 GLU A CA 1
ATOM 711 C C . GLU A 1 91 ? 12.964 3.941 -9.490 1.00 88.69 91 GLU A C 1
ATOM 713 O O . GLU A 1 91 ? 12.684 5.015 -8.957 1.00 88.69 91 GLU A O 1
ATOM 718 N N . VAL A 1 92 ? 12.036 3.176 -10.050 1.00 91.06 92 VAL A N 1
ATOM 719 C CA . VAL A 1 92 ? 10.608 3.489 -10.053 1.00 91.06 92 VAL A CA 1
ATOM 720 C C . VAL A 1 92 ? 9.862 2.315 -9.435 1.00 91.06 92 VAL A C 1
ATOM 722 O O . VAL A 1 92 ? 10.112 1.151 -9.748 1.00 91.06 92 VAL A O 1
ATOM 725 N N . GLU A 1 93 ? 8.947 2.629 -8.529 1.00 93.25 93 GLU A N 1
ATOM 726 C CA . GLU A 1 93 ? 8.037 1.679 -7.906 1.00 93.25 93 GLU A CA 1
ATOM 727 C C . GLU A 1 93 ? 6.727 1.635 -8.688 1.00 93.25 93 GLU A C 1
ATOM 729 O O . GLU A 1 93 ? 6.155 2.675 -9.009 1.00 93.25 93 GLU A O 1
ATOM 734 N N . VAL A 1 94 ? 6.252 0.426 -8.978 1.00 94.31 94 VAL A N 1
ATOM 735 C CA . VAL A 1 94 ? 4.911 0.182 -9.513 1.00 94.31 94 VAL A CA 1
ATOM 736 C C . VAL A 1 94 ? 4.089 -0.486 -8.428 1.00 94.31 94 VAL A C 1
ATOM 738 O O . VAL A 1 94 ? 4.536 -1.486 -7.859 1.00 94.31 94 VAL A O 1
ATOM 741 N N . SER A 1 95 ? 2.877 0.005 -8.185 1.00 95.69 95 SER A N 1
ATOM 742 C CA . SER A 1 95 ? 1.871 -0.708 -7.402 1.00 95.69 95 SER A CA 1
ATOM 743 C C . SER A 1 95 ? 0.571 -0.874 -8.182 1.00 95.69 95 SER A C 1
ATOM 745 O O . SER A 1 95 ? 0.166 -0.009 -8.957 1.00 95.69 95 SER A O 1
ATOM 747 N N . VAL A 1 96 ? -0.060 -2.031 -8.000 1.00 96.81 96 VAL A N 1
ATOM 748 C CA . VAL A 1 96 ? -1.366 -2.367 -8.563 1.00 96.81 96 VAL A CA 1
ATOM 749 C C . VAL A 1 96 ? -2.262 -2.817 -7.423 1.00 96.81 96 VAL A C 1
ATOM 751 O O . VAL A 1 96 ? -1.941 -3.768 -6.704 1.00 96.81 96 VAL A O 1
ATOM 754 N N . THR A 1 97 ? -3.394 -2.137 -7.288 1.00 96.88 97 THR A N 1
ATOM 755 C CA . THR A 1 97 ? -4.309 -2.285 -6.161 1.00 96.88 97 THR A CA 1
ATOM 756 C C . THR A 1 97 ? -5.705 -2.664 -6.637 1.00 96.88 97 THR A C 1
ATOM 758 O O . THR A 1 97 ? -6.227 -2.098 -7.592 1.00 96.88 97 THR A O 1
ATOM 761 N N . ALA A 1 98 ? -6.336 -3.600 -5.935 1.00 96.56 98 ALA A N 1
ATOM 762 C CA . ALA A 1 98 ? -7.733 -3.973 -6.089 1.00 96.56 98 ALA A CA 1
ATOM 763 C C . ALA A 1 98 ? -8.463 -3.787 -4.754 1.00 96.56 98 ALA A C 1
ATOM 765 O O . ALA A 1 98 ? -8.054 -4.340 -3.728 1.00 96.56 98 ALA A O 1
ATOM 766 N N . PHE A 1 99 ? -9.569 -3.041 -4.772 1.00 93.38 99 PHE A N 1
ATOM 767 C CA . PHE A 1 99 ? -10.421 -2.829 -3.602 1.00 93.38 99 PHE A CA 1
ATOM 768 C C . PHE A 1 99 ? -11.826 -3.375 -3.850 1.00 93.38 99 PHE A C 1
ATOM 770 O O . PHE A 1 99 ? -12.538 -2.902 -4.727 1.00 93.38 99 PHE A O 1
ATOM 777 N N . ASN A 1 100 ? -12.223 -4.384 -3.072 1.00 91.25 100 ASN A N 1
ATOM 778 C CA . ASN A 1 100 ? -13.505 -5.087 -3.179 1.00 91.25 100 ASN A CA 1
ATOM 779 C C . ASN A 1 100 ? -13.810 -5.652 -4.575 1.00 91.25 100 ASN A C 1
ATOM 781 O O . ASN A 1 100 ? -14.968 -5.841 -4.937 1.00 91.25 100 ASN A O 1
ATOM 785 N N . VAL A 1 101 ? -12.768 -5.978 -5.338 1.00 91.38 101 VAL A N 1
ATOM 786 C CA . VAL A 1 101 ? -12.894 -6.562 -6.673 1.00 91.38 101 VAL A CA 1
ATOM 787 C C . VAL A 1 101 ? -13.003 -8.082 -6.567 1.00 91.38 101 VAL A C 1
ATOM 789 O O . VAL A 1 101 ? -12.179 -8.742 -5.921 1.00 91.38 101 VAL A O 1
ATOM 792 N N . GLU A 1 102 ? -14.011 -8.657 -7.220 1.00 91.44 102 GLU A N 1
ATOM 793 C CA . GLU A 1 102 ? -14.118 -10.105 -7.379 1.00 91.44 102 GLU A CA 1
ATOM 794 C C . GLU A 1 102 ? -12.926 -10.639 -8.185 1.00 91.44 102 GLU A C 1
ATOM 796 O O . GLU A 1 102 ? -12.546 -10.072 -9.206 1.00 91.44 102 GLU A O 1
ATOM 801 N N . ASN A 1 103 ? -12.296 -11.715 -7.703 1.00 92.25 103 ASN A N 1
ATOM 802 C CA . ASN A 1 103 ? -11.040 -12.224 -8.264 1.00 92.25 103 ASN A CA 1
ATOM 803 C C . ASN A 1 103 ? -9.917 -11.158 -8.351 1.00 92.25 103 ASN A C 1
ATOM 805 O O . ASN A 1 103 ? -9.067 -11.202 -9.243 1.00 92.25 103 ASN A O 1
ATOM 809 N N . GLY A 1 104 ? -9.898 -10.193 -7.419 1.00 92.88 104 GLY A N 1
ATOM 810 C CA . GLY A 1 104 ? -8.912 -9.109 -7.401 1.00 92.88 104 GLY A CA 1
ATOM 811 C C . GLY A 1 104 ? -7.462 -9.599 -7.412 1.00 92.88 104 GLY A C 1
ATOM 812 O O . GLY A 1 104 ? -6.636 -9.012 -8.097 1.00 92.88 104 GLY A O 1
ATOM 813 N N . GLU A 1 105 ? -7.156 -10.713 -6.741 1.00 94.31 105 GLU A N 1
ATOM 814 C CA . GLU A 1 105 ? -5.798 -11.271 -6.726 1.00 94.31 105 GLU A CA 1
ATOM 815 C C . GLU A 1 105 ? -5.337 -11.696 -8.121 1.00 94.31 105 GLU A C 1
ATOM 817 O O . GLU A 1 105 ? -4.285 -11.259 -8.585 1.00 94.31 105 GLU A O 1
ATOM 822 N N . GLY A 1 106 ? -6.165 -12.470 -8.829 1.00 96.44 106 GLY A N 1
ATOM 823 C CA . GLY A 1 106 ? -5.851 -12.918 -10.181 1.00 96.44 106 GLY A CA 1
ATOM 824 C C . GLY A 1 106 ? -5.755 -11.765 -11.182 1.00 96.44 106 GLY A C 1
ATOM 825 O O . GLY A 1 106 ? -4.946 -11.823 -12.107 1.00 96.44 106 GLY A O 1
ATOM 826 N N . LEU A 1 107 ? -6.552 -10.706 -11.010 1.00 96.75 107 LEU A N 1
ATOM 827 C CA . LEU A 1 107 ? -6.480 -9.505 -11.849 1.00 96.75 107 LEU A CA 1
ATOM 828 C C . LEU A 1 107 ? -5.202 -8.702 -11.593 1.00 96.75 107 LEU A C 1
ATOM 830 O O . LEU A 1 107 ? -4.513 -8.342 -12.548 1.00 96.75 107 LEU A O 1
ATOM 834 N N . VAL A 1 108 ? -4.855 -8.480 -10.323 1.00 97.19 108 VAL A N 1
ATOM 835 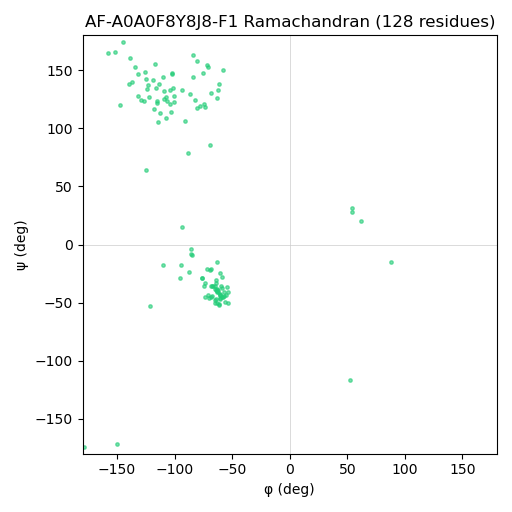C CA . VAL A 1 108 ? -3.606 -7.815 -9.929 1.00 97.19 108 VAL A CA 1
ATOM 836 C C . VAL A 1 108 ? -2.403 -8.590 -10.472 1.00 97.19 108 VAL A C 1
ATOM 838 O O . VAL A 1 108 ? -1.517 -7.988 -11.074 1.00 97.19 108 VAL A O 1
ATOM 841 N N . ASP A 1 109 ? -2.385 -9.920 -10.348 1.00 96.81 109 ASP A N 1
ATOM 842 C CA . ASP A 1 109 ? -1.285 -10.746 -10.859 1.00 96.81 109 ASP A CA 1
ATOM 843 C C . ASP A 1 109 ? -1.150 -10.679 -12.382 1.00 96.81 109 ASP A C 1
ATOM 845 O O . ASP A 1 109 ? -0.035 -10.609 -12.907 1.00 96.81 109 ASP A O 1
ATOM 849 N N . LYS A 1 110 ? -2.270 -10.661 -13.114 1.00 97.50 110 LYS A N 1
ATOM 850 C CA . LYS A 1 110 ? -2.255 -10.463 -14.571 1.00 97.50 110 LYS A CA 1
ATOM 851 C C . LYS A 1 110 ? -1.663 -9.105 -14.936 1.00 97.50 110 LYS A C 1
ATOM 853 O O . LYS A 1 110 ? -0.723 -9.064 -15.728 1.00 97.50 110 LYS A O 1
ATOM 858 N N . ALA A 1 111 ? -2.150 -8.026 -14.323 1.00 97.12 111 ALA A N 1
ATOM 859 C CA . ALA A 1 111 ? -1.663 -6.674 -14.583 1.00 97.12 111 ALA A CA 1
ATOM 860 C C . ALA A 1 111 ? -0.166 -6.532 -14.257 1.00 97.12 111 ALA A C 1
ATOM 862 O O . ALA A 1 111 ? 0.603 -6.080 -15.101 1.00 97.12 111 ALA A O 1
ATOM 863 N N . ILE A 1 112 ? 0.285 -7.013 -13.093 1.00 96.44 112 ILE A N 1
ATOM 864 C CA . ILE A 1 112 ? 1.707 -7.007 -12.710 1.00 96.44 112 ILE A CA 1
ATOM 865 C C . ILE A 1 112 ? 2.565 -7.748 -13.740 1.00 96.44 112 ILE A C 1
ATOM 867 O O . ILE A 1 112 ? 3.623 -7.255 -14.134 1.00 96.44 112 ILE A O 1
ATOM 871 N N . ASN A 1 113 ? 2.123 -8.919 -14.201 1.00 96.81 113 ASN A N 1
ATOM 872 C CA . ASN A 1 113 ? 2.863 -9.691 -15.197 1.00 96.81 113 ASN A CA 1
ATOM 873 C C . ASN A 1 113 ? 2.913 -8.999 -16.566 1.00 96.81 113 ASN A C 1
ATOM 875 O O . ASN A 1 113 ? 3.935 -9.090 -17.247 1.00 96.81 113 ASN A O 1
ATOM 879 N N . GLU A 1 114 ? 1.851 -8.303 -16.971 1.00 97.19 114 GLU A N 1
ATOM 880 C CA . GLU A 1 114 ? 1.847 -7.494 -18.194 1.00 97.19 114 GLU A CA 1
ATOM 881 C C . GLU A 1 114 ? 2.828 -6.318 -18.090 1.00 97.19 114 GLU A C 1
ATOM 883 O O . GLU A 1 114 ? 3.689 -6.179 -18.961 1.00 97.19 114 GLU A O 1
ATOM 888 N N . ILE A 1 115 ? 2.806 -5.555 -16.989 1.00 95.69 115 ILE A N 1
ATOM 889 C CA . ILE A 1 115 ? 3.744 -4.437 -16.770 1.00 95.69 115 ILE A CA 1
ATOM 890 C C . ILE A 1 115 ? 5.193 -4.944 -16.746 1.00 95.69 115 ILE A C 1
ATOM 892 O O . ILE A 1 115 ? 6.068 -4.369 -17.392 1.00 95.69 115 ILE A O 1
ATOM 896 N N . LYS A 1 116 ? 5.466 -6.066 -16.065 1.00 95.94 116 LYS A N 1
ATOM 897 C CA . LYS A 1 116 ? 6.807 -6.679 -16.042 1.00 95.94 116 LYS A CA 1
ATOM 898 C C . LYS A 1 116 ? 7.308 -7.045 -17.442 1.00 95.94 116 LYS A C 1
ATOM 900 O O . LYS A 1 116 ? 8.501 -6.908 -17.704 1.00 95.94 116 LYS A O 1
ATOM 905 N N . LYS A 1 117 ? 6.431 -7.515 -18.339 1.00 96.69 117 LYS A N 1
ATOM 906 C CA . LYS A 1 117 ? 6.792 -7.810 -19.738 1.00 96.69 117 LYS A CA 1
ATOM 907 C C . LYS A 1 117 ? 7.105 -6.535 -20.517 1.00 96.69 117 LYS A C 1
ATOM 909 O O . LYS A 1 117 ? 8.124 -6.500 -21.195 1.00 96.69 117 LYS A O 1
ATOM 914 N N . ILE A 1 118 ? 6.277 -5.498 -20.377 1.00 95.69 118 ILE A N 1
ATOM 915 C CA . ILE A 1 118 ? 6.500 -4.187 -21.008 1.00 95.69 118 ILE A CA 1
ATOM 916 C C . ILE A 1 118 ? 7.867 -3.629 -20.604 1.00 95.69 118 ILE A C 1
ATOM 918 O O . ILE A 1 118 ? 8.667 -3.282 -21.464 1.00 95.69 118 ILE A O 1
ATOM 922 N N . ILE A 1 119 ? 8.173 -3.620 -19.304 1.00 95.12 119 ILE A N 1
ATOM 923 C CA . ILE A 1 119 ? 9.448 -3.103 -18.791 1.00 95.12 119 ILE A CA 1
ATOM 924 C C . ILE A 1 119 ? 10.635 -3.884 -19.361 1.00 95.12 119 ILE A C 1
ATOM 926 O O . ILE A 1 119 ? 11.605 -3.268 -19.788 1.00 95.12 119 ILE A O 1
ATOM 930 N N . LYS A 1 120 ? 10.557 -5.221 -19.421 1.00 94.94 120 LYS A N 1
ATOM 931 C CA . LYS A 1 120 ? 11.615 -6.043 -20.033 1.00 94.94 120 LYS A CA 1
ATOM 932 C C . LYS A 1 120 ? 11.807 -5.743 -21.521 1.00 94.94 120 LYS A C 1
ATOM 934 O O . LYS A 1 120 ? 12.941 -5.726 -21.976 1.00 94.94 120 LYS A O 1
ATOM 939 N N . ASN A 1 121 ? 10.724 -5.505 -22.262 1.00 95.88 121 ASN A N 1
ATOM 940 C CA . ASN A 1 121 ? 10.787 -5.162 -23.687 1.00 95.88 121 ASN A CA 1
ATOM 941 C C . ASN A 1 121 ? 11.385 -3.769 -23.940 1.00 95.88 121 ASN A C 1
ATOM 943 O O . ASN A 1 121 ? 11.845 -3.501 -25.043 1.00 95.88 121 ASN A O 1
ATOM 947 N N . LEU A 1 122 ? 11.359 -2.893 -22.935 1.00 94.06 122 LEU A N 1
ATOM 948 C CA . LEU A 1 122 ? 11.982 -1.570 -22.958 1.00 94.06 122 LEU A CA 1
ATOM 949 C C . LEU A 1 122 ? 13.405 -1.586 -22.363 1.00 94.06 122 LEU A C 1
ATOM 951 O O . LEU A 1 122 ? 13.918 -0.532 -22.008 1.00 94.06 122 LEU A O 1
ATOM 955 N N . ASP A 1 123 ? 14.022 -2.762 -22.200 1.00 92.88 123 ASP A N 1
ATOM 956 C CA . ASP A 1 123 ? 15.347 -2.956 -21.587 1.00 92.88 123 ASP A CA 1
ATOM 957 C C . ASP A 1 123 ? 15.456 -2.512 -20.110 1.00 92.88 123 ASP A C 1
ATOM 959 O O . ASP A 1 123 ? 16.547 -2.322 -19.560 1.00 92.88 123 ASP A O 1
ATOM 963 N N . GLY A 1 124 ? 14.318 -2.394 -19.419 1.00 91.69 124 GLY A N 1
ATOM 964 C CA . GLY A 1 124 ? 14.259 -2.120 -17.989 1.00 91.69 124 GLY A CA 1
ATOM 965 C C . GLY A 1 124 ? 14.611 -3.341 -17.131 1.00 91.69 124 GLY A C 1
ATOM 966 O O . GLY A 1 124 ? 14.313 -4.493 -17.457 1.00 91.69 124 GLY A O 1
ATOM 967 N N . LYS A 1 125 ? 15.221 -3.090 -15.972 1.00 92.69 125 LYS A N 1
ATOM 968 C CA . LYS A 1 125 ? 15.643 -4.112 -15.004 1.00 92.69 125 LYS A CA 1
ATOM 969 C C . LYS A 1 125 ? 14.645 -4.201 -13.861 1.00 92.69 125 LYS A C 1
ATOM 971 O O . LYS A 1 125 ? 14.414 -3.211 -13.175 1.00 92.69 125 LYS A O 1
ATOM 976 N N . LEU A 1 126 ? 14.089 -5.389 -13.635 1.00 92.94 126 LEU A N 1
ATOM 977 C CA . LEU A 1 126 ? 13.158 -5.657 -12.537 1.00 92.94 126 LEU A CA 1
ATOM 978 C C . LEU A 1 126 ? 13.908 -5.977 -11.242 1.00 92.94 126 LEU A C 1
ATOM 980 O O . LEU A 1 126 ? 14.922 -6.674 -11.267 1.00 92.94 126 LEU A O 1
ATOM 984 N N . LYS A 1 127 ? 13.355 -5.532 -10.117 1.00 87.69 127 LYS A N 1
ATOM 985 C CA . LYS A 1 127 ? 13.839 -5.805 -8.765 1.00 87.69 127 LYS A CA 1
ATOM 986 C C . LYS A 1 127 ? 12.643 -6.071 -7.850 1.00 87.69 127 LYS A C 1
ATOM 988 O O . LYS A 1 127 ? 11.600 -5.421 -7.964 1.00 87.69 127 LYS A O 1
ATOM 993 N N . GLU A 1 128 ? 12.761 -7.068 -6.982 1.00 74.94 128 GLU A N 1
ATOM 994 C CA . GLU A 1 128 ? 11.730 -7.309 -5.973 1.00 74.94 128 GLU A CA 1
ATOM 995 C C . GLU A 1 128 ? 11.756 -6.205 -4.913 1.00 74.94 128 GLU A C 1
ATOM 997 O O . GLU A 1 128 ? 12.761 -5.522 -4.719 1.00 74.94 128 GLU A O 1
ATOM 1002 N N . ARG A 1 129 ? 10.602 -5.966 -4.293 1.00 66.38 129 ARG A N 1
ATOM 1003 C CA . ARG A 1 129 ? 10.477 -4.998 -3.208 1.00 66.38 129 ARG A CA 1
ATOM 1004 C C . ARG A 1 129 ? 11.035 -5.654 -1.942 1.00 66.38 129 ARG A C 1
ATOM 1006 O O . ARG A 1 129 ? 10.507 -6.692 -1.554 1.00 66.38 129 ARG A O 1
ATOM 1013 N N . ASP A 1 130 ? 12.081 -5.063 -1.363 1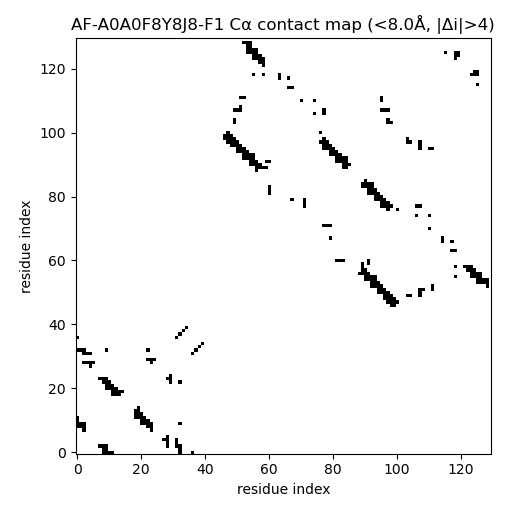.00 53.91 130 ASP A N 1
ATOM 1014 C CA . ASP A 1 130 ? 12.601 -5.433 -0.035 1.00 53.91 130 ASP A CA 1
ATOM 1015 C C . ASP A 1 130 ? 11.556 -5.191 1.072 1.00 53.91 130 ASP A C 1
ATOM 1017 O O . ASP A 1 130 ? 10.794 -4.192 0.967 1.00 53.91 130 ASP A O 1
#

Secondary structure (DSSP, 8-state):
---SSSSSPPEEEEETTEEEEE--SSHHHHHHHIIIIIHHHHHTS---EEEEEEEEESS-HHHHHHHHHHHHHH-TTEEEEEEEEPSSS-EEEEEEEEES-TTHHHHHHHHHHHHHHHHHHTTPEEE---